Protein AF-A0A8X6LHY7-F1 (afdb_monomer_lite)

Organism: Trichonephila clavata (NCBI:txid2740835)

Sequence (121 aa):
MCEGKEETPVDVIRDKVKDDINPAILSKETLDLENDKIEEEKSKLFKRKLKKLSRKTVAELQQKVNLKASSNIILVLHHWCFKGKQDKQDKQGIEKPAWKLLDVIKRVGIIKMGQALARKR

Radius of gyration: 37.82 Å; chains: 1; bounding box: 91×47×90 Å

InterPro domains:
  IPR007180 Domain of unknown function DUF382 [PF04037] (64-119)

Secondary structure (DSSP, 8-state):
--------S-TT-SSS---S--HHHHHHHHHHHHHHHHHHHHHHHHHHHHHHHTPPPHHHHHTT--STTSTTPPPPPGGGGSSSSHHHHTTTT-PPPP----HHHHTTTHHHHHHHHHHH-

Structure (mmCIF, N/CA/C/O backbone):
data_AF-A0A8X6LHY7-F1
#
_entry.id   AF-A0A8X6LHY7-F1
#
loop_
_atom_site.group_PDB
_atom_site.id
_atom_site.type_symbol
_atom_site.label_atom_id
_atom_site.label_alt_id
_atom_site.label_comp_id
_atom_site.label_asym_id
_atom_site.label_entity_id
_atom_site.label_seq_id
_atom_site.pdbx_PDB_ins_code
_atom_site.Cartn_x
_atom_site.Cartn_y
_atom_site.Cartn_z
_atom_site.occupancy
_atom_site.B_iso_or_equiv
_atom_site.auth_seq_id
_atom_site.auth_comp_id
_atom_site.auth_asym_id
_atom_site.auth_atom_id
_atom_site.pdbx_PDB_model_num
ATOM 1 N N . MET A 1 1 ? 70.029 -31.381 35.157 1.00 32.31 1 MET A N 1
ATOM 2 C CA . MET A 1 1 ? 69.898 -29.913 35.209 1.00 32.31 1 MET A CA 1
ATOM 3 C C . MET A 1 1 ? 68.958 -29.600 36.351 1.00 32.31 1 MET A C 1
ATOM 5 O O . MET A 1 1 ? 67.867 -30.153 36.382 1.00 32.31 1 MET A O 1
ATOM 9 N N . CYS A 1 2 ? 69.459 -28.866 37.338 1.00 34.41 2 CYS A N 1
ATOM 10 C CA . CYS A 1 2 ? 68.688 -28.353 38.464 1.00 34.41 2 CYS A CA 1
ATOM 11 C C . CYS A 1 2 ? 67.906 -27.111 38.034 1.00 34.41 2 CYS A C 1
ATOM 13 O O . CYS A 1 2 ? 68.393 -26.402 37.163 1.00 34.41 2 CYS A O 1
ATOM 15 N N . GLU A 1 3 ? 66.764 -26.892 38.690 1.00 33.81 3 GLU A N 1
ATOM 16 C CA . GLU A 1 3 ? 66.024 -25.643 38.980 1.00 33.81 3 GLU A CA 1
ATOM 17 C C . GLU A 1 3 ? 64.554 -26.071 39.142 1.00 33.81 3 GLU A C 1
ATOM 19 O O . GLU A 1 3 ? 64.048 -26.827 38.325 1.00 33.81 3 GLU A O 1
ATOM 24 N N . GLY A 1 4 ? 63.774 -25.752 40.166 1.00 38.50 4 GLY A N 1
ATOM 25 C CA . GLY A 1 4 ? 63.868 -24.923 41.361 1.00 38.50 4 GLY A CA 1
ATOM 26 C C . GLY A 1 4 ? 62.449 -24.957 41.964 1.00 38.50 4 GLY A C 1
ATOM 27 O O . GLY A 1 4 ? 61.473 -25.056 41.225 1.00 38.50 4 GLY A O 1
ATOM 28 N N . LYS A 1 5 ? 62.322 -24.995 43.293 1.00 44.22 5 LYS A N 1
ATOM 29 C CA . LYS A 1 5 ? 61.035 -25.056 44.007 1.00 44.22 5 LYS A CA 1
ATOM 30 C C . LYS A 1 5 ? 60.335 -23.695 43.975 1.00 44.22 5 LYS A C 1
ATOM 32 O O . LYS A 1 5 ? 60.984 -22.716 44.316 1.00 44.22 5 LYS A O 1
ATOM 37 N N . GLU A 1 6 ? 59.024 -23.670 43.745 1.00 38.59 6 GLU A N 1
ATOM 38 C CA . GLU A 1 6 ? 58.122 -22.688 44.363 1.00 38.59 6 GLU A CA 1
ATOM 39 C C . GLU A 1 6 ? 56.827 -23.392 44.782 1.00 38.59 6 GLU A C 1
ATOM 41 O O . GLU A 1 6 ? 56.062 -23.907 43.969 1.00 38.59 6 GLU A O 1
ATOM 46 N N . GLU A 1 7 ? 56.631 -23.461 46.094 1.00 45.41 7 GLU A N 1
ATOM 47 C CA . GLU A 1 7 ? 55.427 -23.955 46.750 1.00 45.41 7 GLU A CA 1
ATOM 48 C C . GLU A 1 7 ? 54.462 -22.768 46.884 1.00 45.41 7 GLU A C 1
ATOM 50 O O . GLU A 1 7 ? 54.856 -21.715 47.388 1.00 45.41 7 GLU A O 1
ATOM 55 N N . THR A 1 8 ? 53.205 -22.914 46.445 1.00 44.66 8 THR A N 1
ATOM 56 C CA . THR A 1 8 ? 52.144 -21.936 46.743 1.00 44.66 8 THR A CA 1
ATOM 57 C C . THR A 1 8 ? 50.998 -22.596 47.522 1.00 44.66 8 THR A C 1
ATOM 59 O O . THR A 1 8 ? 50.678 -23.763 47.299 1.00 44.66 8 THR A O 1
ATOM 62 N N . PRO A 1 9 ? 50.397 -21.886 48.495 1.00 46.69 9 PRO A N 1
ATOM 63 C CA . PRO A 1 9 ? 49.777 -22.483 49.678 1.00 46.69 9 PRO A CA 1
ATOM 64 C C . PRO A 1 9 ? 48.267 -22.710 49.508 1.00 46.69 9 PRO A C 1
ATOM 66 O O . PRO A 1 9 ? 47.475 -22.241 50.323 1.00 46.69 9 PRO A O 1
ATOM 69 N N . VAL A 1 10 ? 47.837 -23.380 48.436 1.00 45.81 10 VAL A N 1
ATOM 70 C CA . VAL A 1 10 ? 46.393 -23.507 48.130 1.00 45.81 10 VAL A CA 1
ATOM 71 C C . VAL A 1 10 ? 45.836 -24.914 48.391 1.00 45.81 10 VAL A C 1
ATOM 73 O O . VAL A 1 10 ? 44.623 -25.097 48.452 1.00 45.81 10 VAL A O 1
ATOM 76 N N . ASP A 1 11 ? 46.691 -25.895 48.687 1.00 42.69 11 ASP A N 1
ATOM 77 C CA . ASP A 1 11 ? 46.276 -27.298 48.847 1.00 42.69 11 ASP A CA 1
ATOM 78 C C . ASP A 1 11 ? 46.018 -27.748 50.301 1.00 42.69 11 ASP A C 1
ATOM 80 O O . ASP A 1 11 ? 45.868 -28.939 50.561 1.00 42.69 11 ASP A O 1
ATOM 84 N N . VAL A 1 12 ? 45.899 -26.819 51.264 1.00 50.78 12 VAL A N 1
ATOM 85 C CA . VAL A 1 12 ? 45.650 -27.154 52.691 1.00 50.78 12 VAL A CA 1
ATOM 86 C C . VAL A 1 12 ? 44.329 -26.587 53.246 1.00 50.78 12 VAL A C 1
ATOM 88 O O . VAL A 1 12 ? 43.987 -26.817 54.400 1.00 50.78 12 VAL A O 1
ATOM 91 N N . ILE A 1 13 ? 43.502 -25.920 52.432 1.00 41.47 13 ILE A N 1
ATOM 92 C CA . ILE A 1 13 ? 42.161 -25.462 52.859 1.00 41.47 13 ILE A CA 1
ATOM 93 C C . ILE A 1 13 ? 41.104 -25.869 51.825 1.00 41.47 13 ILE A C 1
ATOM 95 O O . ILE A 1 13 ? 40.283 -25.076 51.376 1.00 41.47 13 ILE A O 1
ATOM 99 N N . ARG A 1 14 ? 41.118 -27.144 51.420 1.00 40.16 14 ARG A N 1
ATOM 100 C CA . ARG A 1 14 ? 39.935 -27.804 50.831 1.00 40.16 14 ARG A CA 1
ATOM 101 C C . ARG A 1 14 ? 39.180 -28.631 51.878 1.00 40.16 14 ARG A C 1
ATOM 103 O O . ARG A 1 14 ? 38.426 -29.531 51.543 1.00 40.16 14 ARG A O 1
ATOM 110 N N . ASP A 1 15 ? 39.346 -28.261 53.141 1.00 46.19 15 ASP A N 1
ATOM 111 C CA . ASP A 1 15 ? 38.436 -28.579 54.227 1.00 46.19 15 ASP A CA 1
ATOM 112 C C . ASP A 1 15 ? 38.003 -27.240 54.837 1.00 46.19 15 ASP A C 1
ATOM 114 O O . ASP A 1 15 ? 38.847 -26.481 55.308 1.00 46.19 15 ASP A O 1
ATOM 118 N N . LYS A 1 16 ? 36.687 -26.972 54.835 1.00 45.03 16 LYS A N 1
ATOM 119 C CA . LYS A 1 16 ? 35.981 -25.798 55.409 1.00 45.03 16 LYS A CA 1
ATOM 120 C C . LYS A 1 16 ? 35.766 -24.556 54.520 1.00 45.03 16 LYS A C 1
ATOM 122 O O . LYS A 1 16 ? 36.177 -23.477 54.907 1.00 45.03 16 LYS A O 1
ATOM 127 N N . VAL A 1 17 ? 35.033 -24.694 53.410 1.00 44.47 17 VAL A N 1
ATOM 128 C CA . VAL A 1 17 ? 33.888 -23.810 53.043 1.00 44.47 17 VAL A CA 1
ATOM 129 C C . VAL A 1 17 ? 32.931 -24.642 52.168 1.00 44.47 17 VAL A C 1
ATOM 131 O O . VAL A 1 17 ? 32.771 -24.440 50.968 1.00 44.47 17 VAL A O 1
ATOM 134 N N . LYS A 1 18 ? 32.369 -25.701 52.757 1.00 48.84 18 LYS A N 1
ATOM 135 C CA . LYS A 1 18 ? 30.964 -26.028 52.484 1.00 48.84 18 LYS A CA 1
ATOM 136 C C . LYS A 1 18 ? 30.172 -25.047 53.357 1.00 48.84 18 LYS A C 1
ATOM 138 O O . LYS A 1 18 ? 30.686 -24.717 54.421 1.00 48.84 18 LYS A O 1
ATOM 143 N N . ASP A 1 19 ? 28.995 -24.624 52.903 1.00 50.31 19 ASP A N 1
ATOM 144 C CA . ASP A 1 19 ? 28.135 -23.583 53.509 1.00 50.31 19 ASP A CA 1
ATOM 145 C C . ASP A 1 19 ? 28.586 -22.184 53.010 1.00 50.31 19 ASP A C 1
ATOM 147 O O . ASP A 1 19 ? 29.727 -21.789 53.199 1.00 50.31 19 ASP A O 1
ATOM 151 N N . ASP A 1 20 ? 27.869 -21.451 52.145 1.00 51.97 20 ASP A N 1
ATOM 152 C CA . ASP A 1 20 ? 26.556 -20.852 52.419 1.00 51.97 20 ASP A CA 1
ATOM 153 C C . ASP A 1 20 ? 25.817 -20.361 51.145 1.00 51.97 20 ASP A C 1
ATOM 155 O O . ASP A 1 20 ? 25.482 -19.184 51.012 1.00 51.97 20 ASP A O 1
ATOM 159 N N . ILE A 1 21 ? 25.496 -21.229 50.181 1.00 52.25 21 ILE A N 1
ATOM 160 C CA . ILE A 1 21 ? 24.371 -20.930 49.270 1.00 52.25 21 ILE A CA 1
ATOM 161 C C . ILE A 1 21 ? 23.434 -22.126 49.283 1.00 52.25 21 ILE A C 1
ATOM 163 O O . ILE A 1 21 ? 23.654 -23.137 48.618 1.00 52.25 21 ILE A O 1
ATOM 167 N N . ASN A 1 22 ? 22.386 -22.016 50.097 1.00 55.84 22 ASN A N 1
ATOM 168 C CA . ASN A 1 22 ? 21.328 -23.009 50.163 1.00 55.84 22 ASN A CA 1
ATOM 169 C C . ASN A 1 22 ? 20.649 -23.099 48.776 1.00 55.84 22 ASN A C 1
ATOM 171 O O . ASN A 1 22 ? 20.138 -22.083 48.300 1.00 55.84 22 ASN A O 1
ATOM 175 N N . PRO A 1 23 ? 20.588 -24.277 48.124 1.00 54.84 23 PRO A N 1
ATOM 176 C CA . PRO A 1 23 ? 19.916 -24.441 46.829 1.00 54.84 23 PRO A CA 1
ATOM 177 C C . PRO A 1 23 ? 18.426 -24.067 46.883 1.00 54.84 23 PRO A C 1
ATOM 179 O O . PRO A 1 23 ? 17.838 -23.725 45.858 1.00 54.84 23 PRO A O 1
ATOM 182 N N . ALA A 1 24 ? 17.828 -24.052 48.081 1.00 58.09 24 ALA A N 1
ATOM 183 C CA . ALA A 1 24 ? 16.486 -23.533 48.292 1.00 58.09 24 ALA A CA 1
ATOM 184 C C . ALA A 1 24 ? 16.377 -22.028 47.983 1.00 58.09 24 ALA A C 1
ATOM 186 O O . ALA A 1 24 ? 15.335 -21.605 47.498 1.00 58.09 24 ALA A O 1
ATOM 187 N N . ILE A 1 25 ? 17.427 -21.224 48.201 1.00 54.34 25 ILE A N 1
ATOM 188 C CA . ILE A 1 25 ? 17.431 -19.776 47.915 1.00 54.34 25 ILE A CA 1
ATOM 189 C C . ILE A 1 25 ? 17.418 -19.538 46.402 1.00 54.34 25 ILE A C 1
ATOM 191 O O . ILE A 1 25 ? 16.569 -18.795 45.927 1.00 54.34 25 ILE A O 1
ATOM 195 N N . LEU A 1 26 ? 18.242 -20.264 45.636 1.00 50.91 26 LEU A N 1
ATOM 196 C CA . LEU A 1 26 ? 18.258 -20.185 44.169 1.00 50.91 26 LEU A CA 1
ATOM 197 C C . LEU A 1 26 ? 16.908 -20.594 43.553 1.00 50.91 26 LEU A C 1
ATOM 199 O O . LEU A 1 26 ? 16.457 -19.980 42.587 1.00 50.91 26 LEU A O 1
ATOM 203 N N . SER A 1 27 ? 16.234 -21.598 44.130 1.00 59.59 27 SER A N 1
ATOM 204 C CA . SER A 1 27 ? 14.875 -21.987 43.722 1.00 59.59 27 SER A CA 1
ATOM 205 C C . SER A 1 27 ? 13.801 -20.981 44.151 1.00 59.59 27 SER A C 1
ATOM 207 O O . SER A 1 27 ? 12.794 -20.827 43.475 1.00 59.59 27 SER A O 1
ATOM 209 N N . LYS A 1 28 ? 13.999 -20.273 45.265 1.00 60.19 28 LYS A N 1
ATOM 210 C CA . LYS A 1 28 ? 13.024 -19.320 45.805 1.00 60.19 28 LYS A CA 1
ATOM 211 C C . LYS A 1 28 ? 13.095 -17.983 45.073 1.00 60.19 28 LYS A C 1
ATOM 213 O O . LYS A 1 28 ? 12.065 -17.499 44.635 1.00 60.19 28 LYS A O 1
ATOM 218 N N . GLU A 1 29 ? 14.300 -17.486 44.796 1.00 58.12 29 GLU A N 1
ATOM 219 C CA . GLU A 1 29 ? 14.520 -16.319 43.932 1.00 58.12 29 GLU A CA 1
ATOM 220 C C . GLU A 1 29 ? 14.000 -16.550 42.505 1.00 58.12 29 GLU A C 1
ATOM 222 O O . GLU A 1 29 ? 13.422 -15.648 41.905 1.00 58.12 29 GLU A O 1
ATOM 227 N N . THR A 1 30 ? 14.147 -17.760 41.952 1.00 59.59 30 THR A N 1
ATOM 228 C CA . THR A 1 30 ? 13.578 -18.088 40.631 1.00 59.59 30 THR A CA 1
ATOM 229 C C . THR A 1 30 ? 12.052 -18.181 40.648 1.00 59.59 30 THR A C 1
ATOM 231 O O . THR A 1 30 ? 11.423 -17.675 39.720 1.00 59.59 30 THR A O 1
ATOM 234 N N . LEU A 1 31 ? 11.447 -18.741 41.701 1.00 60.28 31 LEU A N 1
ATOM 235 C CA . LEU A 1 31 ? 9.989 -18.776 41.880 1.00 60.28 31 LEU A CA 1
ATOM 236 C C . LEU A 1 31 ? 9.387 -17.385 42.126 1.00 60.28 31 LEU A C 1
ATOM 238 O O . LEU A 1 31 ? 8.313 -17.085 41.608 1.00 60.28 31 LEU A O 1
ATOM 242 N N . ASP A 1 32 ? 10.078 -16.525 42.872 1.00 60.97 32 ASP A N 1
ATOM 243 C CA . ASP A 1 32 ? 9.655 -15.148 43.130 1.00 60.97 32 ASP A CA 1
ATOM 244 C C . ASP A 1 32 ? 9.755 -14.306 41.843 1.00 60.97 32 ASP A C 1
ATOM 246 O O . ASP A 1 32 ? 8.795 -13.631 41.475 1.00 60.97 32 ASP A O 1
ATOM 250 N N . LEU A 1 33 ? 10.832 -14.457 41.057 1.00 61.38 33 LEU A N 1
ATOM 251 C CA . LEU A 1 33 ? 10.956 -13.845 39.724 1.00 61.38 33 LEU A CA 1
ATOM 252 C C . LEU A 1 33 ? 9.913 -14.366 38.715 1.00 61.38 33 LEU A C 1
ATOM 254 O O . LEU A 1 33 ? 9.518 -13.637 37.800 1.00 61.38 33 LEU A O 1
ATOM 258 N N . GLU A 1 34 ? 9.485 -15.626 38.822 1.00 63.22 34 GLU A N 1
ATOM 259 C CA . GLU A 1 34 ? 8.393 -16.185 38.014 1.00 63.22 34 GLU A CA 1
ATOM 260 C C . GLU A 1 34 ? 7.025 -15.658 38.456 1.00 63.22 34 GLU A C 1
ATOM 262 O O . GLU A 1 34 ? 6.217 -15.279 37.604 1.00 63.22 34 GLU A O 1
ATOM 267 N N . ASN A 1 35 ? 6.776 -15.552 39.761 1.00 64.00 35 ASN A N 1
ATOM 268 C CA . ASN A 1 35 ? 5.560 -14.952 40.305 1.00 64.00 35 ASN A CA 1
ATOM 269 C C . ASN A 1 35 ? 5.445 -13.473 39.940 1.00 64.00 35 ASN A C 1
ATOM 271 O O . ASN A 1 35 ? 4.380 -13.062 39.484 1.00 64.00 35 ASN A O 1
ATOM 275 N N . ASP A 1 36 ? 6.531 -12.705 40.025 1.00 64.62 36 ASP A N 1
ATOM 276 C CA . ASP A 1 36 ? 6.569 -11.302 39.608 1.00 64.62 36 ASP A CA 1
ATOM 277 C C . ASP A 1 36 ? 6.241 -11.155 38.118 1.00 64.62 36 ASP A C 1
ATOM 279 O O . ASP A 1 36 ? 5.456 -10.288 37.727 1.00 64.62 36 ASP A O 1
ATOM 283 N N . LYS A 1 37 ? 6.760 -12.046 37.260 1.00 66.38 37 LYS A N 1
ATOM 284 C CA . LYS A 1 37 ? 6.406 -12.077 35.829 1.00 66.38 37 LYS A CA 1
ATOM 285 C C . LYS A 1 37 ? 4.934 -12.418 35.615 1.00 66.38 37 LYS A C 1
ATOM 287 O O . LYS A 1 37 ? 4.286 -11.790 34.778 1.00 66.38 37 LYS A O 1
ATOM 292 N N . ILE A 1 38 ? 4.391 -13.382 36.358 1.00 65.31 38 ILE A N 1
ATOM 293 C CA . ILE A 1 38 ? 2.982 -13.792 36.278 1.00 65.31 38 ILE A CA 1
ATOM 294 C C . ILE A 1 38 ? 2.059 -12.678 36.791 1.00 65.31 38 ILE A C 1
ATOM 296 O O . ILE A 1 38 ? 1.011 -12.430 36.190 1.00 65.31 38 ILE A O 1
ATOM 300 N N . GLU A 1 39 ? 2.416 -11.979 37.867 1.00 66.75 39 GLU A N 1
ATOM 301 C CA . GLU A 1 39 ? 1.684 -10.815 38.373 1.00 66.75 39 GLU A CA 1
ATOM 302 C C . GLU A 1 39 ? 1.757 -9.641 37.400 1.00 66.75 39 GLU A C 1
ATOM 304 O O . GLU A 1 39 ? 0.733 -9.021 37.090 1.00 66.75 39 GLU A O 1
ATOM 309 N N . GLU A 1 40 ? 2.929 -9.378 36.824 1.00 68.44 40 GLU A N 1
ATOM 310 C CA . GLU A 1 40 ? 3.090 -8.365 35.793 1.00 68.44 40 GLU A CA 1
ATOM 311 C C . GLU A 1 40 ? 2.245 -8.718 34.555 1.00 68.44 40 GLU A C 1
ATOM 313 O O . GLU A 1 40 ? 1.574 -7.848 33.993 1.00 68.44 40 GLU A O 1
ATOM 318 N N . GLU A 1 41 ? 2.183 -9.990 34.155 1.00 67.62 41 GLU A N 1
ATOM 319 C CA . GLU A 1 41 ? 1.372 -10.459 33.032 1.00 67.62 41 GLU A CA 1
ATOM 320 C C . GLU A 1 41 ? -0.136 -10.429 33.324 1.00 67.62 41 GLU A C 1
ATOM 322 O O . GLU A 1 41 ? -0.915 -9.979 32.478 1.00 67.62 41 GLU A O 1
ATOM 327 N N . LYS A 1 42 ? -0.566 -10.800 34.536 1.00 66.25 42 LYS A N 1
ATOM 328 C CA . LYS A 1 42 ? -1.950 -10.648 35.020 1.00 66.25 42 LYS A CA 1
ATOM 329 C C . LYS A 1 42 ? -2.355 -9.177 35.066 1.00 66.25 42 LYS A C 1
ATOM 331 O O . LYS A 1 42 ? -3.447 -8.830 34.605 1.00 66.25 42 LYS A O 1
ATOM 336 N N . SER A 1 43 ? -1.467 -8.292 35.518 1.00 73.25 43 SER A N 1
ATOM 337 C CA . SER A 1 43 ? -1.695 -6.844 35.506 1.00 73.25 43 SER A CA 1
ATOM 338 C C . SER A 1 43 ? -1.791 -6.310 34.069 1.00 73.25 43 SER A C 1
ATOM 340 O O . SER A 1 43 ? -2.685 -5.520 33.755 1.00 73.25 43 SER A O 1
ATOM 342 N N . LYS A 1 44 ? -0.946 -6.795 33.145 1.00 72.44 44 LYS A N 1
ATOM 343 C CA . LYS A 1 44 ? -1.020 -6.504 31.701 1.00 72.44 44 LYS A CA 1
ATOM 344 C C . LYS A 1 44 ? -2.332 -7.026 31.106 1.00 72.44 44 LYS A C 1
ATOM 346 O O . LYS A 1 44 ? -2.952 -6.333 30.298 1.00 72.44 44 LYS A O 1
ATOM 351 N N . LEU A 1 45 ? -2.804 -8.204 31.516 1.00 67.38 45 LEU A N 1
ATOM 352 C CA . LEU A 1 45 ? -4.081 -8.781 31.093 1.00 67.38 45 LEU A CA 1
ATOM 353 C C . LEU A 1 45 ? -5.268 -7.940 31.585 1.00 67.38 45 LEU A C 1
ATOM 355 O O . LEU A 1 45 ? -6.176 -7.648 30.804 1.00 67.38 45 LEU A O 1
ATOM 359 N N . PHE A 1 46 ? -5.239 -7.495 32.842 1.00 75.69 46 PHE A N 1
ATOM 360 C CA . PHE A 1 46 ? -6.243 -6.609 33.429 1.00 75.69 46 PHE A CA 1
ATOM 361 C C . PHE A 1 46 ? -6.284 -5.256 32.705 1.00 75.69 46 PHE A C 1
ATOM 363 O O . PHE A 1 46 ? -7.350 -4.821 32.273 1.00 75.69 46 PHE A O 1
ATOM 370 N N . LYS A 1 47 ? -5.118 -4.658 32.418 1.00 76.94 47 LYS A N 1
ATOM 371 C CA . LYS A 1 47 ? -4.983 -3.439 31.595 1.00 76.94 47 LYS A CA 1
ATOM 372 C C . LYS A 1 47 ? -5.544 -3.631 30.178 1.00 76.94 47 LYS A C 1
ATOM 374 O O . LYS A 1 47 ? -6.230 -2.753 29.655 1.00 76.94 47 LYS A O 1
ATOM 379 N N . ARG A 1 48 ? -5.310 -4.790 29.547 1.00 79.56 48 ARG A N 1
ATOM 380 C CA . ARG A 1 48 ? -5.874 -5.132 28.224 1.00 79.56 48 ARG A CA 1
ATOM 381 C C . ARG A 1 48 ? -7.399 -5.269 28.267 1.00 79.56 48 ARG A C 1
ATOM 383 O O . ARG A 1 48 ? -8.057 -4.798 27.343 1.00 79.56 48 ARG A O 1
ATOM 390 N N . LYS A 1 49 ? -7.960 -5.895 29.308 1.00 82.06 49 LYS A N 1
ATOM 391 C CA . LYS A 1 49 ? -9.416 -6.027 29.507 1.00 82.06 49 LYS A CA 1
ATOM 392 C C . LYS A 1 49 ? -10.065 -4.664 29.747 1.00 82.06 49 LYS A C 1
ATOM 394 O O . LYS A 1 49 ? -11.031 -4.334 29.062 1.00 82.06 49 LYS A O 1
ATOM 399 N N . LEU A 1 50 ? -9.465 -3.836 30.602 1.00 79.94 50 LEU A N 1
ATOM 400 C CA . LEU A 1 50 ? -9.911 -2.465 30.850 1.00 79.94 50 LEU A CA 1
ATOM 401 C C . LEU A 1 50 ? -9.911 -1.636 29.553 1.00 79.94 50 LEU A C 1
ATOM 403 O O . LEU A 1 50 ? -10.889 -0.965 29.243 1.00 79.94 50 LEU A O 1
ATOM 407 N N . LYS A 1 51 ? -8.858 -1.767 28.729 1.00 79.25 51 LYS A N 1
ATOM 408 C CA . LYS A 1 51 ? -8.751 -1.102 27.417 1.00 79.25 51 LYS A CA 1
ATOM 409 C C . LYS A 1 51 ? -9.757 -1.614 26.380 1.00 79.25 51 LYS A C 1
ATOM 411 O O . LYS A 1 51 ? -10.032 -0.908 25.418 1.00 79.25 51 LYS A O 1
ATOM 416 N N . LYS A 1 52 ? -10.268 -2.843 26.504 1.00 80.00 52 LYS A N 1
ATOM 417 C CA . LYS A 1 52 ? -11.341 -3.348 25.628 1.00 80.00 52 LYS A CA 1
ATOM 418 C C . LYS A 1 52 ? -12.688 -2.746 26.015 1.00 80.00 52 LYS A C 1
ATOM 420 O O . LYS A 1 52 ? -13.417 -2.330 25.127 1.00 80.00 52 LYS A O 1
ATOM 425 N N . LEU A 1 53 ? -12.967 -2.663 27.315 1.00 81.12 53 LEU A N 1
ATOM 426 C CA . LEU A 1 53 ? -14.193 -2.070 27.855 1.00 81.12 53 LEU A CA 1
ATOM 427 C C . LEU A 1 53 ? -14.263 -0.554 27.626 1.00 81.12 53 LEU A C 1
ATOM 429 O O . LEU A 1 53 ? -15.339 -0.027 27.385 1.00 81.12 53 LEU A O 1
ATOM 433 N N . SER A 1 54 ? -13.123 0.144 27.635 1.00 83.19 54 SER A N 1
ATOM 434 C CA . SER A 1 54 ? -13.065 1.592 27.389 1.00 83.19 54 SER A CA 1
ATOM 435 C C . SER A 1 54 ? -13.021 1.996 25.908 1.00 83.19 54 SER A C 1
ATOM 437 O O . SER A 1 54 ? -12.906 3.185 25.594 1.00 83.19 54 SER A O 1
ATOM 439 N N . ARG A 1 55 ? -13.095 1.039 24.969 1.00 84.88 55 ARG A N 1
ATOM 440 C CA . ARG A 1 55 ? -13.205 1.358 23.537 1.00 84.88 55 ARG A CA 1
ATOM 441 C C . ARG A 1 55 ? -14.601 1.895 23.240 1.00 84.88 55 ARG A C 1
ATOM 443 O O . ARG A 1 55 ? -15.588 1.200 23.441 1.00 84.88 55 ARG A O 1
ATOM 450 N N . LYS A 1 56 ? -14.651 3.112 22.701 1.00 86.44 56 LYS A N 1
ATOM 451 C CA . LYS A 1 56 ? -15.881 3.748 22.212 1.00 86.44 56 LYS A CA 1
ATOM 452 C C . LYS A 1 56 ? -16.492 2.973 2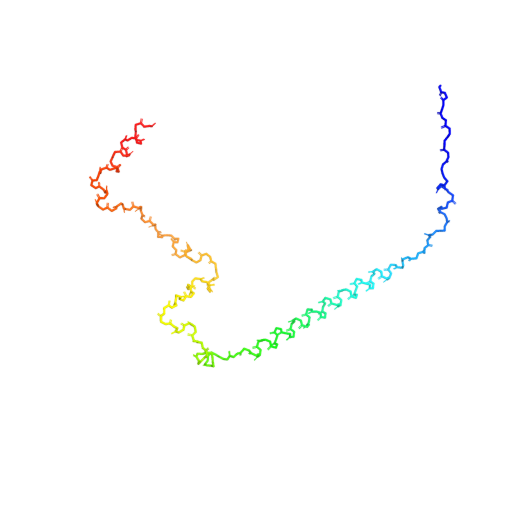1.048 1.00 86.44 56 LYS A C 1
ATOM 454 O O . LYS A 1 56 ? -15.773 2.335 20.273 1.00 86.44 56 LYS A O 1
ATOM 459 N N . THR A 1 57 ? -17.808 3.084 20.913 1.00 88.50 57 THR A N 1
ATOM 460 C CA . THR A 1 57 ? -18.562 2.510 19.795 1.00 88.50 57 THR A CA 1
ATOM 461 C C . THR A 1 57 ? -18.254 3.236 18.478 1.00 88.50 57 THR A C 1
ATOM 463 O O . THR A 1 57 ? -17.744 4.359 18.463 1.00 88.50 57 THR A O 1
ATOM 466 N N . VAL A 1 58 ? -18.561 2.603 17.339 1.00 82.69 58 VAL A N 1
ATOM 467 C CA . VAL A 1 58 ? -18.338 3.198 16.005 1.00 82.69 58 VAL A CA 1
ATOM 468 C C . VAL A 1 58 ? -19.140 4.493 15.826 1.00 82.69 58 VAL A C 1
ATOM 470 O O . VAL A 1 58 ? -18.606 5.455 15.279 1.00 82.69 58 VAL A O 1
ATOM 473 N N . ALA A 1 59 ? -20.368 4.548 16.350 1.00 80.31 59 ALA A N 1
ATOM 474 C CA . ALA A 1 59 ? -21.229 5.729 16.281 1.00 80.31 59 ALA A CA 1
ATOM 475 C C . ALA A 1 59 ? -20.609 6.944 16.997 1.00 80.31 59 ALA A C 1
ATOM 477 O O . ALA A 1 59 ? -20.535 8.036 16.438 1.00 80.31 59 ALA A O 1
ATOM 478 N N . GLU A 1 60 ? -20.063 6.748 18.201 1.00 83.31 60 GLU A N 1
ATOM 479 C CA . GLU A 1 60 ? -19.377 7.814 18.946 1.00 83.31 60 GLU A CA 1
ATOM 480 C C . GLU A 1 60 ? -18.077 8.280 18.279 1.00 83.31 60 GLU A C 1
ATOM 482 O O . GLU A 1 60 ? -17.648 9.423 18.460 1.00 83.31 60 GLU A O 1
ATOM 487 N N . LEU A 1 61 ? -17.406 7.386 17.548 1.00 81.75 61 LEU A N 1
ATOM 488 C CA . LEU A 1 61 ? -16.178 7.702 16.825 1.00 81.75 61 LEU A CA 1
ATOM 489 C C . LEU A 1 61 ? -16.465 8.497 15.552 1.00 81.75 61 LEU A C 1
ATOM 491 O O . LEU A 1 61 ? -15.732 9.441 15.275 1.00 81.75 61 LEU A O 1
ATOM 495 N N . GLN A 1 62 ? -17.529 8.181 14.811 1.00 76.00 62 GLN A N 1
ATOM 496 C CA . GLN A 1 62 ? -17.918 8.929 13.608 1.00 76.00 62 GLN A CA 1
ATOM 497 C C . GLN A 1 62 ? -18.125 10.422 13.898 1.00 76.00 62 GLN A C 1
ATOM 499 O O . GLN A 1 62 ? -17.717 11.255 13.098 1.00 76.00 62 GLN A O 1
ATOM 504 N N . GLN A 1 63 ? -18.642 10.763 15.081 1.00 75.38 63 GLN A N 1
ATOM 505 C CA . GLN A 1 63 ? -18.795 12.153 15.519 1.00 75.38 63 GLN A CA 1
ATOM 506 C C . GLN A 1 63 ? -17.462 12.844 15.890 1.00 75.38 63 GLN A C 1
ATOM 508 O O . GLN A 1 63 ? -17.397 14.068 15.926 1.00 75.38 63 GLN A O 1
ATOM 513 N N . LYS A 1 64 ? -16.395 12.090 16.201 1.00 73.12 64 LYS A N 1
ATOM 514 C CA . LYS A 1 64 ? -1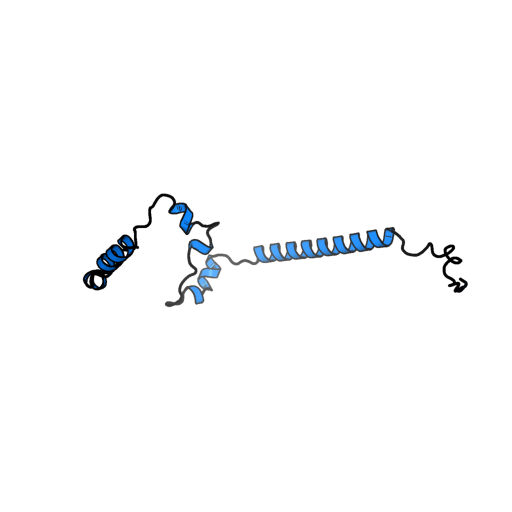5.123 12.608 16.762 1.00 73.12 64 LYS A CA 1
ATOM 515 C C . LYS A 1 64 ? -13.922 12.520 15.814 1.00 73.12 64 LYS A C 1
ATOM 517 O O . LYS A 1 64 ? -12.828 12.954 16.174 1.00 73.12 64 LYS A O 1
ATOM 522 N N . VAL A 1 65 ? -14.072 11.929 14.630 1.00 77.75 65 VAL A N 1
ATOM 523 C CA . VAL A 1 65 ? -12.960 11.711 13.692 1.00 77.75 65 VAL A CA 1
ATOM 524 C C . VAL A 1 65 ? -12.906 12.846 12.665 1.00 77.75 65 VAL A C 1
ATOM 526 O O . VAL A 1 65 ? -13.477 12.751 11.586 1.00 77.75 65 VAL A O 1
ATOM 529 N N . ASN A 1 66 ? -12.153 13.902 12.983 1.00 74.19 66 ASN A N 1
ATOM 530 C CA . ASN A 1 66 ? -11.997 15.072 12.101 1.00 74.19 66 ASN A CA 1
ATOM 531 C C . ASN A 1 66 ? -10.934 14.863 11.005 1.00 74.19 66 ASN A C 1
ATOM 533 O O . ASN A 1 66 ? -11.080 15.324 9.875 1.00 74.19 66 ASN A O 1
ATOM 537 N N . LEU A 1 67 ? -9.861 14.129 11.318 1.00 67.50 67 LEU A N 1
ATOM 538 C CA . LEU A 1 67 ? -8.711 13.987 10.416 1.00 67.50 67 LEU A CA 1
ATOM 539 C C . LEU A 1 67 ? -9.012 13.084 9.208 1.00 67.50 67 LEU A C 1
ATOM 541 O O . LEU A 1 67 ? -8.703 13.448 8.085 1.00 67.50 67 LEU A O 1
ATOM 545 N N . LYS A 1 68 ? -9.678 11.934 9.381 1.00 67.56 68 LYS A N 1
ATOM 546 C CA . LYS A 1 68 ? -10.022 11.066 8.229 1.00 67.56 68 LYS A CA 1
ATOM 547 C C . LYS A 1 68 ? -11.132 11.635 7.334 1.00 67.56 68 LYS A C 1
ATOM 549 O O . LYS A 1 68 ? -11.335 11.111 6.247 1.00 67.56 68 LYS A O 1
ATOM 554 N N . ALA A 1 69 ? -11.845 12.660 7.801 1.00 71.38 69 ALA A N 1
ATOM 555 C CA . ALA A 1 69 ? -12.936 13.319 7.087 1.00 71.38 69 ALA A CA 1
ATOM 556 C C . ALA A 1 69 ? -12.499 14.630 6.405 1.00 71.38 69 ALA A C 1
ATOM 558 O O . ALA A 1 69 ? -13.321 15.313 5.802 1.00 71.38 69 ALA A O 1
ATOM 559 N N . SER A 1 70 ? -11.220 15.006 6.512 1.00 77.44 70 SER A N 1
ATOM 560 C CA . SER A 1 70 ? -10.703 16.205 5.850 1.00 77.44 70 SER A CA 1
ATOM 561 C C . SER A 1 70 ? -10.553 15.958 4.347 1.00 77.44 70 SER A C 1
ATOM 563 O O . SER A 1 70 ? -10.057 14.909 3.940 1.00 77.44 70 SER A O 1
ATOM 565 N N . SER A 1 71 ? -10.916 16.945 3.526 1.00 70.81 71 SER A N 1
ATOM 566 C CA . SER A 1 71 ? -11.097 16.794 2.072 1.00 70.81 71 SER A CA 1
ATOM 567 C C . SER A 1 71 ? -9.873 16.305 1.284 1.00 70.81 71 SER A C 1
ATOM 569 O O . SER A 1 71 ? -10.036 15.796 0.182 1.00 70.81 71 SER A O 1
ATOM 571 N N . ASN A 1 72 ? -8.660 16.426 1.835 1.00 77.56 72 ASN A N 1
ATOM 572 C CA . ASN A 1 72 ? -7.406 16.174 1.115 1.00 77.56 72 ASN A CA 1
ATOM 573 C C . ASN A 1 72 ? -6.559 15.032 1.706 1.00 77.56 72 ASN A C 1
ATOM 575 O O . ASN A 1 72 ? -5.383 14.903 1.366 1.00 77.56 72 ASN A O 1
ATOM 579 N N . ILE A 1 73 ? -7.106 14.216 2.614 1.00 78.81 73 ILE A N 1
ATOM 580 C CA . ILE A 1 73 ? -6.345 13.121 3.231 1.00 78.81 73 ILE A CA 1
ATOM 581 C C . ILE A 1 73 ? -6.516 11.826 2.431 1.00 78.81 73 ILE A C 1
ATOM 583 O O . ILE A 1 73 ? -7.622 11.323 2.249 1.00 78.81 73 ILE A O 1
ATOM 587 N N . ILE A 1 74 ? -5.390 11.252 1.993 1.00 79.00 74 ILE A N 1
ATOM 588 C CA . ILE A 1 74 ? -5.357 9.914 1.396 1.00 79.00 74 ILE A CA 1
ATOM 589 C C . ILE A 1 74 ? -5.566 8.889 2.512 1.00 79.00 74 ILE A C 1
ATOM 591 O O . ILE A 1 74 ? -4.813 8.836 3.488 1.00 79.00 74 ILE A O 1
ATOM 595 N N . LEU A 1 75 ? -6.611 8.077 2.372 1.00 82.19 75 LEU A N 1
ATOM 596 C CA . LEU A 1 75 ? -6.944 7.036 3.336 1.00 82.19 75 LEU A CA 1
ATOM 597 C C . LEU A 1 75 ? -5.925 5.891 3.298 1.00 82.19 75 LEU A C 1
ATOM 599 O O . LEU A 1 75 ? -5.292 5.617 2.279 1.00 82.19 75 LEU A O 1
ATOM 603 N N . VAL A 1 76 ? -5.796 5.194 4.429 1.00 81.75 76 VAL A N 1
ATOM 604 C CA . VAL A 1 76 ? -4.958 3.992 4.531 1.00 81.75 76 VAL A CA 1
ATOM 605 C C . VAL A 1 76 ? -5.406 2.969 3.484 1.00 81.75 76 VAL A C 1
ATOM 607 O O . VAL A 1 76 ? -6.593 2.659 3.378 1.00 81.75 76 VAL A O 1
ATOM 610 N N . LEU A 1 77 ? -4.444 2.450 2.718 1.00 79.81 77 LEU A N 1
ATOM 611 C CA . LEU A 1 77 ? -4.697 1.544 1.604 1.00 79.81 77 LEU A CA 1
ATOM 612 C C . LEU A 1 77 ? -5.317 0.219 2.083 1.00 79.81 77 LEU A C 1
ATOM 614 O O . LEU A 1 77 ? -4.898 -0.359 3.086 1.00 79.81 77 LEU A O 1
ATOM 618 N N . HIS A 1 78 ? -6.300 -0.271 1.324 1.00 75.44 78 HIS A N 1
ATOM 619 C CA . HIS A 1 78 ? -7.182 -1.382 1.693 1.00 75.44 78 HIS A CA 1
ATOM 620 C C . HIS A 1 78 ? -6.430 -2.664 2.101 1.00 75.44 78 HIS A C 1
ATOM 622 O O . HIS A 1 78 ? -6.838 -3.327 3.050 1.00 75.44 78 HIS A O 1
ATOM 628 N N . HIS A 1 79 ? -5.287 -2.965 1.470 1.00 80.88 79 HIS A N 1
ATOM 629 C CA . HIS A 1 79 ? -4.499 -4.181 1.717 1.00 80.88 79 HIS A CA 1
ATOM 630 C C . HIS A 1 79 ? -3.937 -4.295 3.151 1.00 80.88 79 HIS A C 1
ATOM 632 O O . HIS A 1 79 ? -3.614 -5.395 3.589 1.00 80.88 79 HIS A O 1
ATOM 638 N N .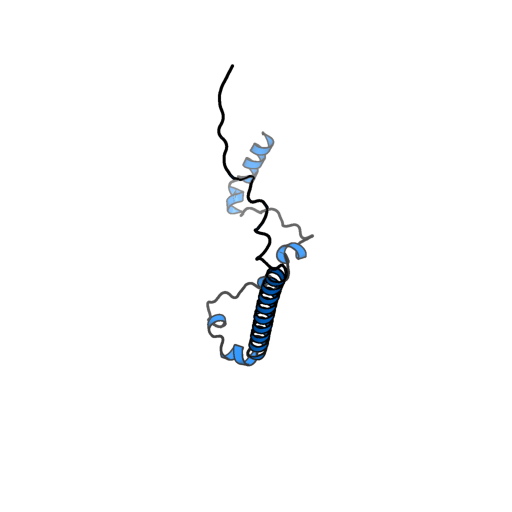 TRP A 1 80 ? -3.853 -3.190 3.906 1.00 78.56 80 TRP A N 1
ATOM 639 C CA . TRP A 1 80 ? -3.304 -3.179 5.270 1.00 78.56 80 TRP A CA 1
ATOM 640 C C . TRP A 1 80 ? -4.094 -4.056 6.260 1.00 78.56 80 TRP A C 1
ATOM 642 O O . TRP A 1 80 ? -3.525 -4.574 7.218 1.00 78.56 80 TRP A O 1
ATOM 652 N N . CYS A 1 81 ? -5.404 -4.238 6.046 1.00 77.88 81 CYS A N 1
ATOM 653 C CA . CYS A 1 81 ? -6.244 -5.088 6.902 1.00 77.88 81 CYS A CA 1
ATOM 654 C C . CYS A 1 81 ? -6.290 -6.558 6.447 1.00 77.88 81 CYS A C 1
ATOM 656 O O . CYS A 1 81 ? -6.881 -7.392 7.138 1.00 77.88 81 CYS A O 1
ATOM 658 N N . PHE A 1 82 ? -5.698 -6.893 5.298 1.00 73.38 82 PHE A N 1
ATOM 659 C CA . PHE A 1 82 ? -5.738 -8.250 4.764 1.00 73.38 82 PHE A CA 1
ATOM 660 C C . PHE A 1 82 ? -4.588 -9.094 5.309 1.00 73.38 82 PHE A C 1
ATOM 662 O O . PHE A 1 82 ? -3.477 -8.628 5.561 1.00 73.38 82 PHE A O 1
ATOM 669 N N . LYS A 1 83 ? -4.877 -10.374 5.535 1.00 66.25 83 LYS A N 1
ATOM 670 C CA . LYS A 1 83 ? -3.940 -11.330 6.115 1.00 66.25 83 LYS A CA 1
ATOM 671 C C . LYS A 1 83 ? -3.148 -12.012 4.992 1.00 66.25 83 LYS A C 1
ATOM 673 O O . LYS A 1 83 ? -3.518 -13.097 4.564 1.00 66.25 83 LYS A O 1
ATOM 678 N N . GLY A 1 84 ? -2.034 -11.414 4.564 1.00 63.62 84 GLY A N 1
ATOM 679 C CA . GLY A 1 84 ? -1.063 -12.074 3.678 1.00 63.62 84 GLY A CA 1
ATOM 680 C C . GLY A 1 84 ? -0.702 -11.304 2.405 1.00 63.62 84 GLY A C 1
ATOM 681 O O . GLY A 1 84 ? -1.031 -10.133 2.244 1.00 63.62 84 GLY A O 1
ATOM 682 N N . LYS A 1 85 ? 0.022 -11.974 1.492 1.00 58.84 85 LYS A N 1
ATOM 683 C CA . LYS A 1 85 ? 0.483 -11.449 0.186 1.00 58.84 85 LYS A CA 1
ATOM 684 C C . LYS A 1 85 ? -0.672 -11.355 -0.838 1.00 58.84 85 LYS A C 1
ATOM 686 O O . LYS A 1 85 ? -0.489 -11.761 -1.989 1.00 58.84 85 LYS A O 1
ATOM 691 N N . GLN A 1 86 ? -1.845 -10.864 -0.423 1.00 54.44 86 GLN A N 1
ATOM 692 C CA . GLN A 1 86 ? -3.099 -10.889 -1.195 1.00 54.44 86 GLN A CA 1
ATOM 693 C C . GLN A 1 86 ? -2.922 -10.343 -2.624 1.00 54.44 86 GLN A C 1
ATOM 695 O O . GLN A 1 86 ? -3.320 -10.992 -3.586 1.00 54.44 86 GLN A O 1
ATOM 700 N N . ASP A 1 87 ? -2.185 -9.238 -2.789 1.00 55.25 87 ASP A N 1
ATOM 701 C CA . ASP A 1 87 ? -1.999 -8.570 -4.089 1.00 55.25 87 ASP A CA 1
ATOM 702 C C . ASP A 1 87 ? -1.372 -9.441 -5.190 1.00 55.25 87 ASP A C 1
ATOM 704 O O . ASP A 1 87 ? -1.457 -9.086 -6.373 1.00 55.25 87 ASP A O 1
ATOM 708 N N . LYS A 1 88 ? -0.684 -10.528 -4.813 1.00 57.41 88 LYS A N 1
ATOM 709 C CA . LYS A 1 88 ? -0.021 -11.457 -5.739 1.00 57.41 88 LYS A CA 1
ATOM 710 C C . LYS A 1 88 ? -0.690 -12.827 -5.811 1.00 57.41 88 LYS A C 1
ATOM 712 O O . LYS A 1 88 ? -0.390 -13.550 -6.752 1.00 57.41 88 LYS A O 1
ATOM 717 N N . GLN A 1 89 ? -1.531 -13.199 -4.846 1.00 61.12 89 GLN A N 1
ATOM 718 C CA . GLN A 1 89 ? -2.181 -14.515 -4.819 1.00 61.12 89 GLN A CA 1
ATOM 719 C C . GLN A 1 89 ? -3.393 -14.555 -5.752 1.00 61.12 89 GLN A C 1
ATOM 721 O O . GLN A 1 89 ? -3.479 -15.454 -6.579 1.00 61.12 89 GLN A O 1
ATOM 726 N N . ASP A 1 90 ? -4.215 -13.505 -5.753 1.00 61.66 90 ASP A N 1
ATOM 727 C CA . ASP A 1 90 ? -5.402 -13.409 -6.624 1.00 61.66 90 ASP A CA 1
ATOM 728 C C . ASP A 1 90 ? -5.050 -13.164 -8.107 1.00 61.66 90 ASP A C 1
ATOM 730 O O . ASP A 1 90 ? -5.911 -13.169 -8.982 1.00 61.66 90 ASP A O 1
ATOM 734 N N . LYS A 1 91 ? -3.762 -12.942 -8.403 1.00 67.12 91 LYS A N 1
ATOM 735 C CA . LYS A 1 91 ? -3.212 -12.766 -9.759 1.00 67.12 91 LYS A CA 1
ATOM 736 C C . LYS A 1 91 ? -2.465 -14.002 -10.264 1.00 67.12 91 LYS A C 1
ATOM 738 O O . LYS A 1 91 ? -1.896 -13.955 -11.353 1.00 67.12 91 LYS A O 1
ATOM 743 N N . GLN A 1 92 ? -2.425 -15.089 -9.491 1.00 64.88 92 GLN A N 1
ATOM 744 C CA . GLN A 1 92 ? -1.828 -16.348 -9.939 1.00 64.88 92 GLN A CA 1
ATOM 745 C C . GLN A 1 92 ? -2.700 -16.930 -11.057 1.00 64.88 92 GLN A C 1
ATOM 747 O O . GLN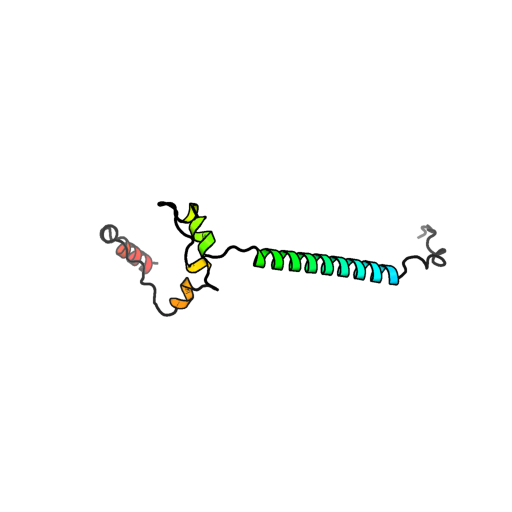 A 1 92 ? -3.777 -17.453 -10.804 1.00 64.88 92 GLN A O 1
ATOM 752 N N . GLY A 1 93 ? -2.256 -16.768 -12.305 1.00 72.06 93 GLY A N 1
ATOM 753 C CA . GLY A 1 93 ? -2.980 -17.195 -13.510 1.00 72.06 93 GLY A CA 1
ATOM 754 C C . GLY A 1 93 ? -3.308 -16.063 -14.489 1.00 72.06 93 GLY A C 1
ATOM 755 O O . GLY A 1 93 ? -3.591 -16.339 -15.649 1.00 72.06 93 GLY A O 1
ATOM 756 N N . ILE A 1 94 ? -3.207 -14.795 -14.069 1.00 78.75 94 ILE A N 1
ATOM 757 C CA . ILE A 1 94 ? -3.302 -13.644 -14.978 1.00 78.75 94 ILE A CA 1
ATOM 758 C C . ILE A 1 94 ? -1.882 -13.263 -15.391 1.00 78.75 94 ILE A C 1
ATOM 760 O O . ILE A 1 94 ? -1.126 -12.683 -14.605 1.00 78.75 94 ILE A O 1
ATOM 764 N N . GLU A 1 95 ? -1.502 -13.596 -16.624 1.00 79.94 95 GLU A N 1
ATOM 765 C CA . GLU A 1 95 ? -0.199 -13.210 -17.155 1.00 79.94 95 GLU A CA 1
ATOM 766 C C . GLU A 1 95 ? -0.144 -11.685 -17.322 1.00 79.94 95 GLU A C 1
ATOM 768 O O . GLU A 1 95 ? -0.927 -11.077 -18.056 1.00 79.94 95 GLU A O 1
ATOM 773 N N . LYS A 1 96 ? 0.785 -11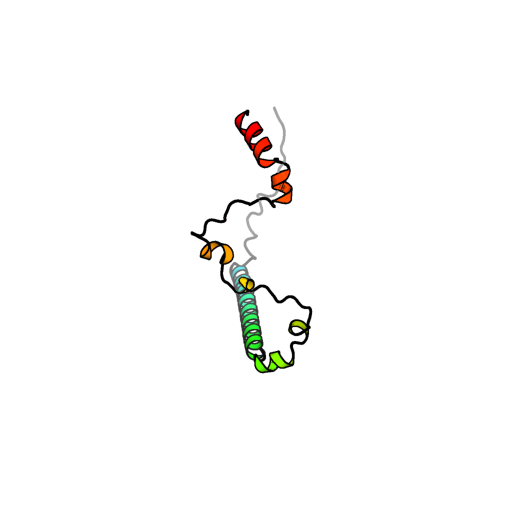.039 -16.608 1.00 86.50 96 LYS A N 1
ATOM 774 C CA . LYS A 1 96 ? 1.045 -9.610 -16.790 1.00 86.50 96 LYS A CA 1
ATOM 775 C C . LYS A 1 96 ? 1.556 -9.405 -18.223 1.00 86.50 96 LYS A C 1
ATOM 777 O O . LYS A 1 96 ? 2.599 -9.970 -18.551 1.00 86.50 96 LYS A O 1
ATOM 782 N N . PRO A 1 97 ? 0.909 -8.565 -19.052 1.00 85.44 97 PRO A N 1
ATOM 783 C CA . PRO A 1 97 ? 1.379 -8.334 -20.407 1.00 85.44 97 PRO A CA 1
ATOM 784 C C . PRO A 1 97 ? 2.778 -7.716 -20.391 1.00 85.44 97 PRO A C 1
ATOM 786 O O . PRO A 1 97 ? 3.137 -6.948 -19.487 1.00 85.44 97 PRO A O 1
ATOM 789 N N . ALA A 1 98 ? 3.562 -8.027 -21.422 1.00 87.75 98 ALA A N 1
ATOM 790 C CA . ALA A 1 98 ? 4.858 -7.402 -21.623 1.00 87.75 98 ALA A CA 1
ATOM 791 C C . ALA A 1 98 ? 4.721 -5.872 -21.702 1.00 87.75 98 ALA A C 1
ATOM 793 O O . ALA A 1 98 ? 3.713 -5.326 -22.160 1.00 87.75 98 ALA A O 1
ATOM 794 N N . TRP A 1 99 ? 5.762 -5.169 -21.263 1.00 89.56 99 TRP A N 1
ATOM 795 C CA . TRP A 1 99 ? 5.796 -3.711 -21.284 1.00 89.56 99 TRP A CA 1
ATOM 796 C C . TRP A 1 99 ? 5.650 -3.197 -22.723 1.00 89.56 99 TRP A C 1
ATOM 798 O O . TRP A 1 99 ? 6.533 -3.388 -23.559 1.00 89.56 99 TRP A O 1
ATOM 808 N N . LYS A 1 100 ? 4.533 -2.523 -23.021 1.00 90.62 100 LYS A N 1
ATOM 809 C CA . LYS A 1 100 ? 4.310 -1.878 -24.318 1.00 90.62 100 LYS A CA 1
ATOM 810 C C . LYS A 1 100 ? 4.844 -0.455 -24.261 1.00 90.62 100 LYS A C 1
ATOM 812 O O . LYS A 1 100 ? 4.328 0.388 -23.535 1.00 90.62 100 LYS A O 1
ATOM 817 N N . LEU A 1 101 ? 5.868 -0.191 -25.063 1.00 91.38 101 LEU A N 1
ATOM 818 C CA . LEU A 1 101 ? 6.433 1.146 -25.189 1.00 91.38 101 LEU A CA 1
ATOM 819 C C . LEU A 1 101 ? 5.388 2.130 -25.744 1.00 91.38 101 LEU A C 1
ATOM 821 O O . LEU A 1 101 ? 4.573 1.755 -26.589 1.00 91.38 101 LEU A O 1
ATOM 825 N N . LEU A 1 102 ? 5.415 3.383 -25.299 1.00 94.25 102 LEU A N 1
ATOM 826 C CA . LEU A 1 102 ? 4.568 4.437 -25.863 1.00 94.25 102 LEU A CA 1
ATOM 827 C C . LEU A 1 102 ? 4.878 4.644 -27.351 1.00 94.25 102 LEU A C 1
ATOM 829 O O . LEU A 1 102 ? 6.033 4.548 -27.774 1.00 94.25 102 LEU A O 1
ATOM 833 N N . ASP A 1 103 ? 3.859 4.959 -28.150 1.00 92.44 103 ASP A N 1
ATOM 834 C CA . ASP A 1 103 ? 3.993 4.997 -29.613 1.00 92.44 103 ASP A CA 1
ATOM 835 C C . ASP A 1 103 ? 4.967 6.079 -30.095 1.00 92.44 103 ASP A C 1
ATOM 837 O O . ASP A 1 103 ? 5.707 5.857 -31.051 1.00 92.44 103 ASP A O 1
ATOM 841 N N . VAL A 1 104 ? 5.070 7.196 -29.368 1.00 94.25 104 VAL A N 1
ATOM 842 C CA . VAL A 1 104 ? 6.062 8.251 -29.633 1.00 94.25 104 VAL A CA 1
ATOM 843 C C . VAL A 1 104 ? 7.489 7.699 -29.606 1.00 94.25 104 VAL A C 1
ATOM 845 O O . VAL A 1 104 ? 8.275 7.999 -30.499 1.00 94.25 104 VAL A O 1
ATOM 848 N N . ILE A 1 105 ? 7.806 6.851 -28.626 1.00 90.50 105 ILE A N 1
ATOM 849 C CA . ILE A 1 105 ? 9.151 6.292 -28.445 1.00 90.50 105 ILE A CA 1
ATOM 850 C C . ILE A 1 105 ? 9.363 5.096 -29.385 1.00 90.50 105 ILE A C 1
ATOM 852 O O . ILE A 1 105 ? 10.460 4.899 -29.903 1.00 90.50 105 ILE A O 1
ATOM 856 N N . LYS A 1 106 ? 8.309 4.328 -29.700 1.00 92.31 106 LYS A N 1
ATOM 857 C CA . LYS A 1 106 ? 8.387 3.265 -30.719 1.00 92.31 106 LYS A CA 1
ATOM 858 C C . LYS A 1 106 ? 8.802 3.793 -32.091 1.00 92.31 106 LYS A C 1
ATOM 860 O O . LYS A 1 106 ? 9.530 3.094 -32.794 1.00 92.31 106 LYS A O 1
ATOM 865 N N . ARG A 1 107 ? 8.372 5.008 -32.461 1.00 90.94 107 ARG A N 1
ATOM 866 C CA . ARG A 1 107 ? 8.732 5.645 -33.743 1.00 90.94 107 ARG A CA 1
ATOM 867 C C . ARG A 1 107 ? 10.234 5.860 -33.910 1.00 90.94 107 ARG A C 1
ATOM 869 O O . ARG A 1 107 ? 10.714 5.783 -35.031 1.00 90.94 107 ARG A O 1
ATOM 876 N N . VAL A 1 108 ? 10.974 6.034 -32.812 1.00 93.81 108 VAL A N 1
ATOM 877 C CA . VAL A 1 108 ? 12.445 6.149 -32.826 1.00 93.81 108 VAL A CA 1
ATOM 878 C C . VAL A 1 108 ? 13.109 4.851 -33.315 1.00 93.81 108 VAL A C 1
ATOM 880 O O . VAL A 1 108 ? 14.267 4.850 -33.707 1.00 93.81 108 VAL A O 1
ATOM 883 N N . GLY A 1 109 ? 12.389 3.722 -33.323 1.00 91.00 109 GLY A N 1
ATOM 884 C CA . GLY A 1 109 ? 12.905 2.454 -33.843 1.00 91.00 109 GLY A CA 1
ATOM 885 C C . GLY A 1 109 ? 13.847 1.721 -32.884 1.00 91.00 109 GLY A C 1
ATOM 886 O O . GLY A 1 109 ? 14.403 0.686 -33.249 1.00 91.00 109 GLY A O 1
ATOM 887 N N . ILE A 1 110 ? 13.971 2.194 -31.639 1.00 92.56 110 ILE A N 1
ATOM 888 C CA . ILE A 1 110 ? 14.923 1.678 -30.644 1.00 92.56 110 ILE A CA 1
ATOM 889 C C . ILE A 1 110 ? 14.742 0.181 -30.350 1.00 92.56 110 ILE A C 1
ATOM 891 O O . ILE A 1 110 ? 15.718 -0.538 -30.160 1.00 92.56 110 ILE A O 1
ATOM 895 N N . ILE A 1 111 ? 13.502 -0.320 -30.402 1.00 90.88 111 ILE A N 1
ATOM 896 C CA . ILE A 1 111 ? 13.195 -1.746 -30.215 1.00 90.88 111 ILE A CA 1
ATOM 897 C C . ILE A 1 111 ? 13.796 -2.585 -31.350 1.00 90.88 111 ILE A C 1
ATOM 899 O O . ILE A 1 111 ? 14.416 -3.612 -31.086 1.00 90.88 111 ILE A O 1
ATOM 903 N N . LYS A 1 112 ? 13.649 -2.146 -32.607 1.00 90.31 112 LYS A N 1
ATOM 904 C CA . LYS A 1 112 ? 14.171 -2.874 -33.775 1.00 90.31 112 LYS A CA 1
ATOM 905 C C . LYS A 1 112 ? 15.699 -2.894 -33.759 1.00 90.31 112 LYS A C 1
ATOM 907 O O . LYS A 1 112 ? 16.301 -3.942 -33.971 1.00 90.31 112 LYS A O 1
ATOM 912 N N . MET A 1 113 ? 16.312 -1.750 -33.455 1.00 92.38 113 MET A N 1
ATOM 913 C CA . MET A 1 113 ? 17.769 -1.622 -33.367 1.00 92.38 113 MET A CA 1
ATOM 914 C C . MET A 1 113 ? 18.346 -2.462 -32.220 1.00 92.38 113 MET A C 1
ATOM 916 O O . MET A 1 113 ? 19.308 -3.198 -32.424 1.00 92.38 113 MET A O 1
ATOM 920 N N . GLY A 1 114 ? 17.725 -2.424 -31.037 1.00 93.38 114 GLY A N 1
ATOM 921 C CA . GLY A 1 114 ? 18.138 -3.239 -29.892 1.00 93.38 114 GLY A CA 1
ATOM 922 C C . GLY A 1 114 ? 18.025 -4.743 -30.158 1.00 93.38 114 GLY A C 1
ATOM 923 O O . GLY A 1 114 ? 18.948 -5.491 -29.847 1.00 93.38 114 GLY A O 1
ATOM 924 N N . GLN A 1 115 ? 16.939 -5.192 -30.800 1.00 90.00 115 GLN A N 1
ATOM 925 C CA . GLN A 1 115 ? 16.772 -6.594 -31.205 1.00 90.00 115 GLN A CA 1
ATOM 926 C C . GLN A 1 115 ? 17.825 -7.037 -32.231 1.00 90.00 115 GLN A C 1
ATOM 928 O O . GLN A 1 115 ? 18.328 -8.155 -32.139 1.00 90.00 115 GLN A O 1
ATOM 933 N N . ALA A 1 116 ? 18.177 -6.175 -33.190 1.00 90.88 116 ALA A N 1
ATOM 934 C CA . ALA A 1 116 ? 19.214 -6.469 -34.178 1.00 90.88 116 ALA A CA 1
ATOM 935 C C . ALA A 1 116 ? 20.602 -6.623 -33.532 1.00 90.88 116 ALA A C 1
ATOM 937 O O . ALA A 1 116 ? 21.334 -7.550 -33.872 1.00 90.88 116 ALA A O 1
ATOM 938 N N . LEU A 1 117 ? 20.940 -5.766 -32.563 1.00 91.31 117 LEU A N 1
ATOM 939 C CA . LEU A 1 117 ? 22.181 -5.881 -31.789 1.00 91.31 117 LEU A CA 1
ATOM 940 C C . LEU A 1 117 ? 22.206 -7.143 -30.918 1.00 91.31 117 LEU A C 1
ATOM 942 O O . LEU A 1 117 ? 23.230 -7.817 -30.865 1.00 91.31 117 LEU A O 1
ATOM 946 N N . ALA A 1 118 ? 21.085 -7.493 -30.281 1.00 91.00 118 ALA A N 1
ATOM 947 C CA . ALA A 1 118 ? 20.986 -8.687 -29.442 1.00 91.00 118 ALA A CA 1
ATOM 948 C C . ALA A 1 118 ? 21.173 -9.996 -30.226 1.00 91.00 118 ALA A C 1
ATOM 950 O O . ALA A 1 118 ? 21.731 -10.936 -29.685 1.00 91.00 118 ALA A O 1
ATOM 951 N N . ARG A 1 119 ? 20.738 -10.058 -31.493 1.00 88.62 119 ARG A N 1
ATOM 952 C CA . ARG A 1 119 ? 20.929 -11.236 -32.368 1.00 88.62 119 ARG A CA 1
ATOM 953 C C . ARG A 1 119 ? 22.352 -11.388 -32.901 1.00 88.62 119 ARG A C 1
ATOM 955 O O . ARG A 1 119 ? 22.707 -12.458 -33.376 1.00 88.62 119 ARG A O 1
ATOM 962 N N . LYS A 1 120 ? 23.116 -10.295 -32.922 1.00 86.12 120 LYS A N 1
ATOM 963 C CA . LYS A 1 120 ? 24.494 -10.268 -33.428 1.00 86.12 120 LYS A CA 1
ATOM 964 C C . LYS A 1 120 ? 25.515 -10.649 -32.348 1.00 86.12 120 LYS A C 1
ATOM 966 O O . LYS A 1 120 ? 26.674 -10.881 -32.676 1.00 86.12 120 LYS A O 1
ATOM 971 N N . ARG A 1 121 ? 25.090 -10.654 -31.085 1.00 65.38 121 ARG A N 1
ATOM 972 C CA . ARG A 1 121 ? 25.887 -11.036 -29.923 1.00 65.38 121 ARG A CA 1
ATOM 973 C C . ARG A 1 121 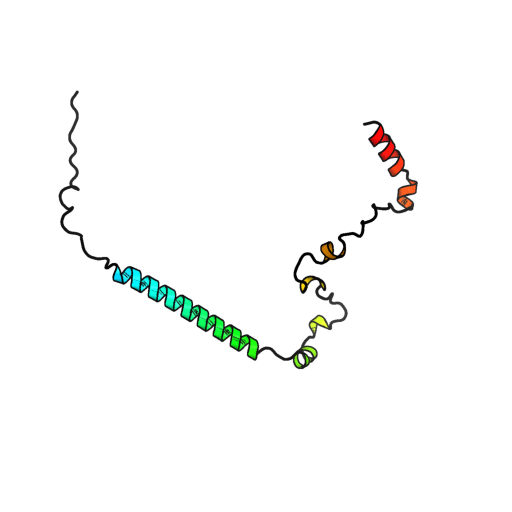? 25.659 -12.503 -29.599 1.00 65.38 121 ARG A C 1
ATOM 975 O O . ARG A 1 121 ? 26.656 -13.143 -29.214 1.00 65.38 121 ARG A O 1
#

Foldseek 3Di:
DDDDDDDDDDPPPPDDPPDDDDVVVVVVVVVVVVVVVVVVVVVVVVVVVVVVVPDDDPVVVVVVDPPVPDPPDDDDDPCVPDDDPVVVPVCVPPDDDDDDDDVVVVVVVVVVVVVVVVVVD

pLDDT: mean 70.21, std 16.45, range [32.31, 94.25]